Protein AF-W6K879-F1 (afdb_monomer)

Radius of gyration: 25.58 Å; Cα contacts (8 Å, |Δi|>4): 31; chains: 1; bounding box: 35×56×73 Å

Nearest PDB structures (foldseek):
  7qa8-assembly1_A  TM=7.127E-01  e=8.777E+00  Saccharomyces cerevisiae
  2oar-assembly1_A  TM=2.826E-01  e=5.445E+00  Mycobacterium tuberculosis H37Ra

Solvent-accessible surface area (backbone atoms only — not comparable to full-atom values): 4934 Å² total; per-residue (Å²): 109,69,69,58,53,50,50,49,53,48,52,52,50,52,52,53,51,51,67,72,26,56,53,72,39,75,45,76,51,101,72,76,72,70,44,75,41,39,40,46,57,56,54,51,49,55,50,49,54,52,52,51,52,51,51,52,50,53,51,52,51,53,54,54,54,53,56,52,54,58,57,72,69,50,72,82,74,82,81,85,81,83,129

Sequence (83 aa):
MATLVIYMVLVIGIVLFASQNLDMVSVHLIAGNPVEVPLIVVVGLSFFVGFVTAIFSVIIKTLRDRGKQNRYARPPGNQIRRM

Structure (mmCIF, N/CA/C/O backbone):
data_AF-W6K879-F1
#
_entry.id   AF-W6K879-F1
#
loop_
_atom_site.group_PDB
_atom_site.id
_atom_site.type_symbol
_atom_site.label_atom_id
_atom_site.label_alt_id
_atom_site.label_comp_id
_atom_site.label_asym_id
_atom_site.label_entity_id
_atom_site.label_seq_id
_atom_site.pdbx_PDB_ins_code
_atom_site.Cartn_x
_atom_site.Cartn_y
_atom_site.Cartn_z
_atom_site.occupancy
_atom_site.B_iso_or_equiv
_atom_site.auth_seq_id
_atom_site.auth_comp_id
_atom_site.auth_asym_id
_atom_site.auth_atom_id
_atom_site.pdbx_PDB_model_num
ATOM 1 N N . MET A 1 1 ? -19.982 -23.933 4.040 1.00 82.12 1 MET A N 1
ATOM 2 C CA . MET A 1 1 ? -19.976 -23.874 2.560 1.00 82.12 1 MET A CA 1
ATOM 3 C C . MET A 1 1 ? -20.027 -22.447 2.029 1.00 82.12 1 MET A C 1
ATOM 5 O O . MET A 1 1 ? -19.103 -22.075 1.323 1.00 82.12 1 MET A O 1
ATOM 9 N N . ALA A 1 2 ? -21.010 -21.620 2.408 1.00 88.56 2 ALA A N 1
ATOM 10 C CA . ALA A 1 2 ? -21.109 -20.226 1.943 1.00 88.56 2 ALA A CA 1
ATOM 11 C C . ALA A 1 2 ? -19.820 -19.403 2.147 1.00 88.56 2 ALA A C 1
ATOM 13 O O . ALA A 1 2 ? -19.361 -18.745 1.224 1.00 88.56 2 ALA A O 1
ATOM 14 N N . THR A 1 3 ? -19.173 -19.513 3.309 1.00 92.38 3 THR A N 1
ATOM 15 C CA . THR A 1 3 ? -17.905 -18.822 3.600 1.00 92.38 3 THR A CA 1
ATOM 16 C C . THR A 1 3 ? -16.774 -19.210 2.640 1.00 92.38 3 THR A C 1
ATOM 18 O O . THR A 1 3 ? -16.016 -18.352 2.206 1.00 92.38 3 THR A O 1
ATOM 21 N N . LEU A 1 4 ? -16.686 -20.491 2.262 1.00 93.25 4 LEU A N 1
ATOM 22 C CA . LEU A 1 4 ? -15.701 -20.987 1.293 1.00 93.25 4 LEU A CA 1
ATOM 23 C C . LEU A 1 4 ? -15.962 -20.419 -0.104 1.00 93.25 4 LEU A C 1
ATOM 25 O O . LEU A 1 4 ? -15.030 -19.984 -0.770 1.00 93.25 4 LEU A O 1
ATOM 29 N N . VAL A 1 5 ? -17.231 -20.371 -0.515 1.00 95.38 5 VAL A N 1
ATOM 30 C CA . VAL A 1 5 ? -17.629 -19.771 -1.796 1.00 95.38 5 VAL A CA 1
ATOM 31 C C . VAL A 1 5 ? -17.316 -18.274 -1.810 1.00 95.38 5 VAL A C 1
ATOM 33 O O . VAL A 1 5 ? -16.779 -17.783 -2.794 1.00 95.38 5 VAL A O 1
ATOM 36 N N . ILE A 1 6 ? -17.568 -17.559 -0.710 1.00 95.69 6 ILE A N 1
ATOM 37 C CA . ILE A 1 6 ? -17.237 -16.132 -0.584 1.00 95.69 6 ILE A CA 1
ATOM 38 C C . ILE A 1 6 ? -15.729 -15.912 -0.714 1.00 95.69 6 ILE A C 1
ATOM 40 O O . ILE A 1 6 ? -15.315 -15.059 -1.494 1.00 95.69 6 ILE A O 1
ATOM 44 N N . TYR A 1 7 ? -14.905 -16.691 -0.006 1.00 94.75 7 TYR A N 1
ATOM 45 C CA . TYR A 1 7 ? -13.451 -16.582 -0.138 1.00 94.75 7 TYR A CA 1
ATOM 46 C C . TYR A 1 7 ? -12.977 -16.904 -1.554 1.00 94.75 7 TYR A C 1
ATOM 48 O O . TYR A 1 7 ? -12.122 -16.197 -2.076 1.00 94.75 7 TYR A O 1
ATOM 56 N N . MET A 1 8 ? -13.560 -17.912 -2.204 1.00 95.62 8 MET A N 1
ATOM 57 C CA . MET A 1 8 ? -13.234 -18.257 -3.586 1.00 95.62 8 MET A CA 1
ATOM 58 C C . MET A 1 8 ? -13.562 -17.109 -4.548 1.00 95.62 8 MET A C 1
ATOM 60 O O . MET A 1 8 ? -12.716 -16.730 -5.353 1.00 95.62 8 MET A O 1
ATOM 64 N N . VAL A 1 9 ? -14.754 -16.515 -4.433 1.00 96.50 9 VAL A N 1
ATOM 65 C CA . VAL A 1 9 ? -15.161 -15.353 -5.241 1.00 96.50 9 VAL A CA 1
ATOM 66 C C . VAL A 1 9 ? -14.236 -14.162 -4.990 1.00 96.50 9 VAL A C 1
ATOM 68 O O . VAL A 1 9 ? -13.817 -13.509 -5.943 1.00 96.50 9 VAL A O 1
ATOM 71 N N . LEU A 1 10 ? -13.862 -13.910 -3.732 1.00 95.31 10 LEU A N 1
ATOM 72 C CA . LEU A 1 10 ? -12.917 -12.852 -3.371 1.00 95.31 10 LEU A CA 1
ATOM 73 C C . LEU A 1 10 ? -11.542 -13.071 -4.004 1.00 95.31 10 LEU A C 1
ATOM 75 O O . LEU A 1 10 ? -11.007 -12.156 -4.622 1.00 95.31 10 LEU A O 1
ATOM 79 N N . VAL A 1 11 ? -10.979 -14.274 -3.881 1.00 95.69 11 VAL A N 1
ATOM 80 C CA . VAL A 1 11 ? -9.660 -14.600 -4.442 1.00 95.69 11 VAL A CA 1
ATOM 81 C C . VAL A 1 11 ? -9.678 -14.490 -5.963 1.00 95.69 11 VAL A C 1
ATOM 83 O O . VAL A 1 11 ? -8.794 -13.851 -6.525 1.00 95.69 11 VAL A O 1
ATOM 86 N N . ILE A 1 12 ? -10.696 -15.043 -6.630 1.00 96.25 12 ILE A N 1
ATOM 87 C CA . ILE A 1 12 ? -10.852 -14.914 -8.085 1.00 96.25 12 ILE A CA 1
ATOM 88 C C . ILE A 1 12 ? -10.946 -13.437 -8.475 1.00 96.25 12 ILE A C 1
ATOM 90 O O . ILE A 1 12 ? -10.259 -13.008 -9.398 1.00 96.25 12 ILE A O 1
ATOM 94 N N . GLY A 1 13 ? -11.736 -12.645 -7.748 1.00 94.06 13 GLY A N 1
ATOM 95 C CA . GLY A 1 13 ? -11.850 -11.206 -7.974 1.00 94.06 13 GLY A CA 1
ATOM 96 C C . GLY A 1 13 ? -10.509 -10.482 -7.850 1.00 94.06 13 GLY A C 1
ATOM 97 O O . GLY A 1 13 ? -10.162 -9.694 -8.725 1.00 94.06 13 GLY A O 1
ATOM 98 N N . ILE A 1 14 ? -9.721 -10.792 -6.817 1.00 90.50 14 ILE A N 1
ATOM 99 C CA . ILE A 1 14 ? -8.382 -10.218 -6.613 1.00 90.50 14 ILE A CA 1
ATOM 100 C C . ILE A 1 14 ? -7.435 -10.616 -7.747 1.00 90.50 14 ILE A C 1
ATOM 102 O O . ILE A 1 14 ? -6.703 -9.768 -8.250 1.00 90.50 14 ILE A O 1
ATOM 106 N N . VAL A 1 15 ? -7.449 -11.881 -8.172 1.00 91.56 15 VAL A N 1
ATOM 107 C CA . VAL A 1 15 ? -6.592 -12.369 -9.263 1.00 91.56 15 VAL A CA 1
ATOM 108 C C . VAL A 1 15 ? -6.960 -11.702 -10.586 1.00 91.56 15 VAL A C 1
ATOM 110 O O . VAL A 1 15 ? -6.070 -11.240 -11.296 1.00 91.56 15 VAL A O 1
ATOM 113 N N . LEU A 1 16 ? -8.252 -11.595 -10.906 1.00 92.62 16 LEU A N 1
ATOM 114 C CA . LEU A 1 16 ? -8.717 -10.907 -12.112 1.00 92.62 16 LEU A CA 1
ATOM 115 C C . LEU A 1 16 ? -8.350 -9.425 -12.082 1.00 92.62 16 LEU A C 1
ATOM 117 O O . LEU A 1 16 ? -7.844 -8.898 -13.069 1.00 92.62 16 LEU A O 1
ATOM 121 N N . PHE A 1 17 ? -8.545 -8.771 -10.938 1.00 88.88 17 PHE A N 1
ATOM 122 C CA . PHE A 1 17 ? -8.141 -7.387 -10.741 1.00 88.88 17 PHE A CA 1
ATOM 123 C C . PHE A 1 17 ? -6.633 -7.214 -10.952 1.00 88.88 17 PHE A C 1
ATOM 125 O O . PHE A 1 17 ? -6.221 -6.375 -11.746 1.00 88.88 17 PHE A O 1
ATOM 132 N N . ALA A 1 18 ? 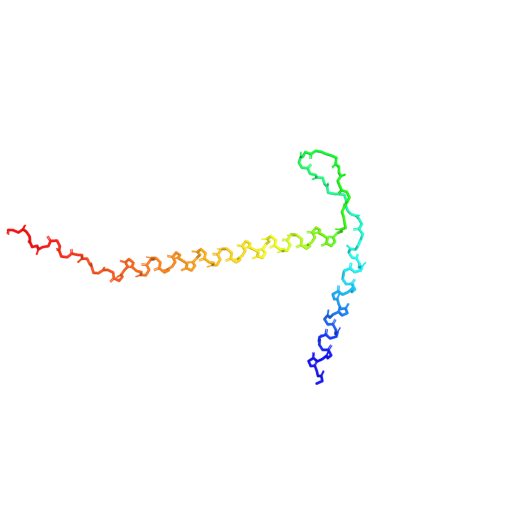-5.802 -8.038 -10.311 1.00 86.00 18 ALA A N 1
ATOM 133 C CA . ALA A 1 18 ? -4.354 -7.978 -10.473 1.00 86.00 18 ALA A CA 1
ATOM 134 C C . ALA A 1 18 ? -3.943 -8.203 -11.933 1.00 86.00 18 ALA A C 1
ATOM 136 O O . ALA A 1 18 ? -3.169 -7.416 -12.465 1.00 86.00 18 ALA A O 1
ATOM 137 N N . SER A 1 19 ? -4.514 -9.215 -12.595 1.00 89.44 19 SER A N 1
ATOM 138 C CA . SER A 1 19 ? -4.213 -9.551 -13.989 1.00 89.44 19 SER A CA 1
ATOM 139 C C . SER A 1 19 ? -4.566 -8.430 -14.967 1.00 89.44 19 SER A C 1
ATOM 141 O O . SER A 1 19 ? -3.857 -8.262 -15.952 1.00 89.44 19 SER A O 1
ATOM 143 N N . GLN A 1 20 ? -5.643 -7.680 -14.717 1.00 89.06 20 GLN A N 1
ATOM 144 C CA . GLN A 1 20 ? -6.047 -6.547 -15.560 1.00 89.06 20 GLN A CA 1
ATOM 145 C C . GLN A 1 20 ? -5.213 -5.284 -15.311 1.00 89.06 20 GLN A C 1
ATOM 147 O O . GLN A 1 20 ? -5.215 -4.382 -16.135 1.00 89.06 20 GLN A O 1
ATOM 152 N N . ASN A 1 21 ? -4.500 -5.201 -14.186 1.00 88.94 21 ASN A N 1
ATOM 153 C CA . ASN A 1 21 ? -3.708 -4.030 -13.798 1.00 88.94 21 ASN A CA 1
ATOM 154 C C . ASN A 1 21 ? -2.192 -4.276 -13.942 1.00 88.94 21 ASN A C 1
ATOM 156 O O . ASN A 1 21 ? -1.386 -3.593 -13.305 1.00 88.94 21 ASN A O 1
ATOM 160 N N . LEU A 1 22 ? -1.791 -5.255 -14.759 1.00 90.12 22 LEU A N 1
ATOM 161 C CA . LEU A 1 22 ? -0.385 -5.484 -15.119 1.00 90.12 22 LEU A CA 1
ATOM 162 C C . LEU A 1 22 ? 0.111 -4.552 -16.231 1.00 90.12 22 LEU A C 1
ATOM 164 O O . LEU A 1 22 ? 1.315 -4.518 -16.485 1.00 90.12 22 LEU A O 1
ATOM 168 N N . ASP A 1 23 ? -0.790 -3.794 -16.860 1.00 91.56 23 ASP A N 1
ATOM 169 C CA . ASP A 1 23 ? -0.434 -2.817 -17.883 1.00 91.56 23 ASP A CA 1
ATOM 170 C C . ASP A 1 23 ? 0.551 -1.779 -17.336 1.00 91.56 23 ASP A C 1
ATOM 172 O O . ASP A 1 23 ? 0.419 -1.272 -16.214 1.00 91.56 23 ASP A O 1
ATOM 176 N N . MET A 1 24 ? 1.566 -1.486 -18.147 1.00 91.62 24 MET A N 1
ATOM 177 C CA . MET A 1 24 ? 2.612 -0.532 -17.808 1.00 91.62 24 MET A CA 1
ATOM 178 C C . MET A 1 24 ? 2.084 0.892 -17.956 1.00 91.62 24 MET A C 1
ATOM 180 O O . MET A 1 24 ? 1.481 1.249 -18.968 1.00 91.62 24 MET A O 1
ATOM 184 N N . VAL A 1 25 ? 2.345 1.721 -16.950 1.00 89.94 25 VAL A N 1
ATOM 185 C CA . VAL A 1 25 ? 2.018 3.146 -16.950 1.00 89.94 25 VAL A CA 1
ATOM 186 C C . VAL A 1 25 ? 3.274 3.975 -16.727 1.00 89.94 25 VAL A C 1
ATOM 188 O O . VAL A 1 25 ? 4.116 3.650 -15.887 1.00 89.94 25 VAL A O 1
ATOM 191 N N . SER A 1 26 ? 3.402 5.068 -17.478 1.00 91.38 26 SER A N 1
ATOM 192 C CA . SER A 1 26 ? 4.538 5.983 -17.367 1.00 91.38 26 SER A CA 1
ATOM 193 C C . SER A 1 26 ? 4.318 6.977 -16.226 1.00 91.38 26 SER A C 1
ATOM 195 O O . SER A 1 26 ? 3.518 7.911 -16.325 1.00 91.38 26 SER A O 1
ATOM 197 N N . VAL A 1 27 ? 5.061 6.805 -15.138 1.00 89.12 27 VAL A N 1
ATOM 198 C CA . VAL A 1 27 ? 5.046 7.714 -13.991 1.00 89.12 27 VAL A CA 1
ATOM 199 C C . VAL A 1 27 ? 6.115 8.783 -14.184 1.00 89.12 27 VAL A C 1
ATOM 201 O O . VAL A 1 27 ? 7.307 8.493 -14.276 1.00 89.12 27 VAL A O 1
ATOM 204 N N . HIS A 1 28 ? 5.677 10.040 -14.227 1.00 90.44 28 HIS A N 1
ATOM 205 C CA . HIS A 1 28 ? 6.559 11.198 -14.316 1.00 90.44 28 HIS A CA 1
ATOM 206 C C . HIS A 1 28 ? 6.891 11.675 -12.904 1.00 90.44 28 HIS A C 1
ATOM 208 O O . HIS A 1 28 ? 6.033 12.190 -12.186 1.00 90.44 28 HIS A O 1
ATOM 214 N N . LEU A 1 29 ? 8.136 11.464 -12.490 1.00 84.94 29 LEU A N 1
ATOM 215 C CA . LEU A 1 29 ? 8.639 11.950 -11.211 1.00 84.94 29 LEU A CA 1
ATOM 216 C C . LEU A 1 29 ? 9.019 13.434 -11.330 1.00 84.94 29 LEU A C 1
ATOM 218 O O . LEU A 1 29 ? 9.320 13.922 -12.415 1.00 84.94 29 LEU A O 1
ATOM 222 N N . ILE A 1 30 ? 9.027 14.151 -10.200 1.00 85.88 30 ILE A N 1
ATOM 223 C CA . ILE A 1 30 ? 9.354 15.593 -10.140 1.00 85.88 30 ILE A CA 1
ATOM 224 C C . ILE A 1 30 ? 10.754 15.884 -10.715 1.00 85.88 30 ILE A C 1
ATOM 226 O O . ILE A 1 30 ? 10.993 16.964 -11.249 1.00 85.88 30 ILE A O 1
ATOM 230 N N . ALA A 1 31 ? 11.670 14.917 -10.636 1.00 83.69 31 ALA A N 1
ATOM 231 C CA . ALA A 1 31 ? 12.968 14.966 -11.292 1.00 83.69 31 ALA A CA 1
ATOM 232 C C . ALA A 1 31 ? 13.255 13.626 -11.986 1.00 83.69 31 ALA A C 1
ATOM 234 O O . ALA A 1 31 ? 13.080 12.569 -11.377 1.00 83.69 31 ALA A O 1
ATOM 235 N N . GLY A 1 32 ? 13.741 13.681 -13.230 1.00 82.06 32 GLY A N 1
ATOM 236 C CA . GLY A 1 32 ? 14.196 12.514 -13.992 1.00 82.06 32 GLY A CA 1
ATOM 237 C C . GLY A 1 32 ? 13.313 12.138 -15.184 1.00 82.06 32 GLY A C 1
ATOM 238 O O . GLY A 1 32 ? 12.383 12.854 -15.549 1.00 82.06 32 GLY A O 1
ATOM 239 N N . ASN A 1 33 ? 13.653 11.007 -15.807 1.00 86.38 33 ASN A N 1
ATOM 240 C CA . ASN A 1 33 ? 12.917 10.447 -16.940 1.00 86.38 33 ASN A CA 1
ATOM 241 C C . ASN A 1 33 ? 11.642 9.722 -16.471 1.00 86.38 33 ASN A C 1
ATOM 243 O O . ASN A 1 33 ? 11.606 9.242 -15.334 1.00 86.38 33 ASN A O 1
ATOM 247 N N . PRO A 1 34 ? 10.618 9.596 -17.334 1.00 89.56 34 PRO A N 1
ATOM 248 C CA . PRO A 1 34 ? 9.437 8.793 -17.036 1.00 89.56 34 PRO A CA 1
ATOM 249 C C . PRO A 1 34 ? 9.837 7.349 -16.726 1.00 89.56 34 PRO A C 1
ATOM 251 O O . PRO A 1 34 ? 10.620 6.747 -17.461 1.00 89.56 34 PRO A O 1
ATOM 254 N N . VAL A 1 35 ? 9.303 6.800 -15.637 1.00 91.25 35 VAL A N 1
ATOM 255 C CA . VAL A 1 35 ? 9.534 5.407 -15.242 1.00 91.25 35 VAL A CA 1
ATOM 256 C C . VAL A 1 35 ? 8.286 4.606 -15.566 1.00 91.25 35 VAL A C 1
ATOM 258 O O . VAL A 1 35 ? 7.192 4.955 -15.126 1.00 91.25 35 VAL A O 1
ATOM 261 N N . GLU A 1 36 ? 8.445 3.527 -16.323 1.00 93.19 36 GLU A N 1
ATOM 262 C CA . GLU A 1 36 ? 7.360 2.585 -16.573 1.00 93.19 36 GLU A CA 1
ATOM 263 C C . GLU A 1 36 ? 7.234 1.617 -15.403 1.00 93.19 36 GLU A C 1
ATOM 265 O O . GLU A 1 36 ? 8.189 0.936 -15.024 1.00 93.19 36 GLU A O 1
ATOM 270 N N . VAL A 1 37 ? 6.046 1.574 -14.813 1.00 92.31 37 VAL A N 1
ATOM 271 C CA . VAL A 1 37 ? 5.720 0.661 -13.719 1.00 92.31 37 VAL A CA 1
ATOM 272 C C . VAL A 1 37 ? 4.362 0.015 -13.972 1.00 92.31 37 VAL A C 1
ATOM 274 O O . VAL A 1 37 ? 3.493 0.653 -14.566 1.00 92.31 37 VAL A O 1
ATOM 277 N N . PRO A 1 38 ? 4.129 -1.219 -13.499 1.00 91.25 38 PRO A N 1
ATOM 278 C CA . PRO A 1 38 ? 2.808 -1.828 -13.584 1.00 91.25 38 PRO A CA 1
ATOM 279 C C . PRO A 1 38 ? 1.781 -1.011 -12.793 1.00 91.25 38 PRO A C 1
ATOM 281 O O . PRO A 1 38 ? 2.043 -0.622 -11.648 1.00 91.25 38 PRO A O 1
ATOM 284 N N . LEU A 1 39 ? 0.595 -0.791 -13.359 1.00 90.50 39 LEU A N 1
ATOM 285 C CA . LEU A 1 39 ? -0.480 -0.012 -12.731 1.00 90.50 39 LEU A CA 1
ATOM 286 C C . LEU A 1 39 ? -0.824 -0.518 -11.320 1.00 90.50 39 LEU A C 1
ATOM 288 O O . LEU A 1 39 ? -1.036 0.279 -10.404 1.00 90.50 39 LEU A O 1
ATOM 292 N N . ILE A 1 40 ? -0.794 -1.836 -11.109 1.00 89.25 40 ILE A N 1
ATOM 293 C CA . ILE A 1 40 ? -1.036 -2.460 -9.804 1.00 89.25 40 ILE A CA 1
ATOM 294 C C . ILE A 1 40 ? -0.068 -1.970 -8.717 1.00 89.25 40 ILE A C 1
ATOM 296 O O . ILE A 1 40 ? -0.464 -1.841 -7.559 1.00 89.25 40 ILE A O 1
ATOM 300 N N . VAL A 1 41 ? 1.180 -1.647 -9.075 1.00 89.94 41 VAL A N 1
ATOM 301 C CA . VAL A 1 41 ? 2.181 -1.128 -8.132 1.00 89.94 41 VAL A CA 1
ATOM 302 C C . VAL A 1 41 ? 1.798 0.277 -7.684 1.00 89.94 41 VAL A C 1
ATOM 304 O O . VAL A 1 41 ? 1.843 0.573 -6.491 1.00 89.94 41 VAL A O 1
ATOM 307 N N . VAL A 1 42 ? 1.363 1.125 -8.619 1.00 91.00 42 VAL A N 1
ATOM 308 C CA . VAL A 1 42 ? 0.916 2.494 -8.326 1.00 91.00 42 VAL A CA 1
ATOM 309 C C . VAL A 1 42 ? -0.308 2.464 -7.415 1.00 91.00 42 VAL A C 1
ATOM 311 O O . VAL A 1 42 ? -0.299 3.073 -6.347 1.00 91.00 42 VAL A O 1
ATOM 314 N N . VAL A 1 43 ? -1.330 1.692 -7.793 1.00 90.12 43 VAL A N 1
ATOM 315 C CA . VAL A 1 43 ? -2.570 1.550 -7.016 1.00 90.12 43 VAL A CA 1
ATOM 316 C C . VAL A 1 43 ? -2.284 0.987 -5.622 1.00 90.12 43 VAL A C 1
ATOM 318 O O . VAL A 1 43 ? -2.763 1.530 -4.624 1.00 90.12 43 VAL A O 1
ATOM 321 N N . GLY A 1 44 ? -1.473 -0.070 -5.538 1.00 90.62 44 GLY A N 1
ATOM 322 C CA . GLY A 1 44 ? -1.104 -0.706 -4.277 1.00 90.62 44 GLY A CA 1
ATOM 323 C C . GLY A 1 44 ? -0.360 0.241 -3.335 1.00 90.62 44 GLY A C 1
ATOM 324 O O . GLY A 1 44 ? -0.713 0.338 -2.158 1.00 90.62 44 GLY A O 1
ATOM 325 N N . LEU A 1 45 ? 0.619 0.992 -3.849 1.00 93.31 45 LEU A N 1
ATOM 326 C CA . LEU A 1 45 ? 1.356 1.984 -3.064 1.00 93.31 45 LEU A CA 1
ATOM 327 C C . LEU A 1 45 ? 0.450 3.124 -2.593 1.00 93.31 45 LEU A C 1
ATOM 329 O O . LEU A 1 45 ? 0.489 3.475 -1.415 1.00 93.31 45 LEU A O 1
ATOM 333 N N . SER A 1 46 ? -0.397 3.676 -3.467 1.00 93.69 46 SER A N 1
ATOM 334 C CA . SER A 1 46 ? -1.334 4.743 -3.092 1.00 93.69 46 SER A CA 1
ATOM 335 C C . SER A 1 46 ? -2.303 4.298 -1.996 1.00 93.69 46 SER A C 1
ATOM 337 O O . SER A 1 46 ? -2.514 5.028 -1.024 1.00 93.69 46 SER A O 1
ATOM 339 N N . PHE A 1 47 ? -2.849 3.084 -2.110 1.00 94.38 47 PHE A N 1
ATOM 340 C CA . PHE A 1 47 ? -3.713 2.508 -1.084 1.00 94.38 47 PHE A CA 1
ATOM 341 C C . PHE A 1 47 ? -2.971 2.336 0.244 1.00 94.38 47 PHE A C 1
ATOM 343 O O . PHE A 1 47 ? -3.469 2.757 1.289 1.00 94.38 47 PHE A O 1
ATOM 350 N N . PHE A 1 48 ? -1.767 1.758 0.209 1.00 96.00 48 PHE A N 1
ATOM 351 C CA . PHE A 1 48 ? -0.977 1.512 1.411 1.00 96.00 48 PHE A CA 1
ATOM 352 C C . PHE A 1 48 ? -0.610 2.812 2.131 1.00 96.00 48 PHE A C 1
ATOM 354 O O . PHE A 1 48 ? -0.787 2.911 3.344 1.00 96.00 48 PHE A O 1
ATOM 361 N N . VAL A 1 49 ? -0.172 3.836 1.391 1.00 97.12 49 VAL A N 1
ATOM 362 C CA . VAL A 1 49 ? 0.122 5.161 1.954 1.00 97.12 49 VAL A CA 1
ATOM 363 C C . VAL A 1 49 ? -1.121 5.739 2.630 1.00 97.12 49 VAL A C 1
ATOM 365 O O . VAL A 1 49 ? -1.048 6.121 3.797 1.00 97.12 49 VAL A O 1
ATOM 368 N N . GLY A 1 50 ? -2.275 5.732 1.956 1.00 96.56 50 GLY A N 1
ATOM 369 C CA . GLY A 1 50 ? -3.530 6.219 2.535 1.00 96.56 50 GLY A CA 1
ATOM 370 C C . GLY A 1 50 ? -3.945 5.455 3.797 1.00 96.56 50 GLY A C 1
ATOM 371 O O . GLY A 1 50 ? -4.326 6.065 4.798 1.00 96.56 50 GLY A O 1
ATOM 372 N N . PHE A 1 51 ? -3.816 4.127 3.785 1.00 96.25 51 PHE A N 1
ATOM 373 C CA . PHE A 1 51 ? -4.119 3.266 4.927 1.00 96.25 51 PHE A CA 1
ATOM 374 C C . PHE A 1 51 ? -3.218 3.566 6.130 1.00 96.25 51 PHE A C 1
ATOM 376 O O . PHE A 1 51 ? -3.706 3.757 7.246 1.00 96.25 51 PHE A O 1
ATOM 383 N N . VAL A 1 52 ? -1.908 3.682 5.900 1.00 97.69 52 VAL A N 1
ATOM 384 C CA . VAL A 1 52 ? -0.934 4.053 6.932 1.00 97.69 52 VAL A CA 1
ATOM 385 C C . VAL A 1 52 ? -1.268 5.433 7.501 1.00 97.69 52 VAL A C 1
ATOM 387 O O . VAL A 1 52 ? -1.372 5.581 8.719 1.00 97.69 52 VAL A O 1
ATOM 390 N N . THR A 1 53 ? -1.522 6.434 6.653 1.00 97.50 53 THR A N 1
ATOM 391 C CA . THR A 1 53 ? -1.922 7.779 7.095 1.00 97.50 53 THR A CA 1
ATOM 392 C C . THR A 1 53 ? -3.193 7.752 7.948 1.00 97.50 53 THR A C 1
ATOM 394 O O . THR A 1 53 ? -3.251 8.422 8.983 1.00 97.50 53 THR A O 1
ATOM 397 N N . ALA A 1 54 ? -4.195 6.956 7.569 1.00 97.00 54 ALA A N 1
ATOM 398 C CA . ALA A 1 54 ? -5.428 6.805 8.336 1.00 97.00 54 ALA A CA 1
ATOM 399 C C . ALA A 1 54 ? -5.171 6.197 9.725 1.00 97.00 54 ALA A C 1
ATOM 401 O O . ALA A 1 54 ? -5.650 6.737 10.725 1.00 97.00 54 ALA A O 1
ATOM 402 N N . ILE A 1 55 ? -4.366 5.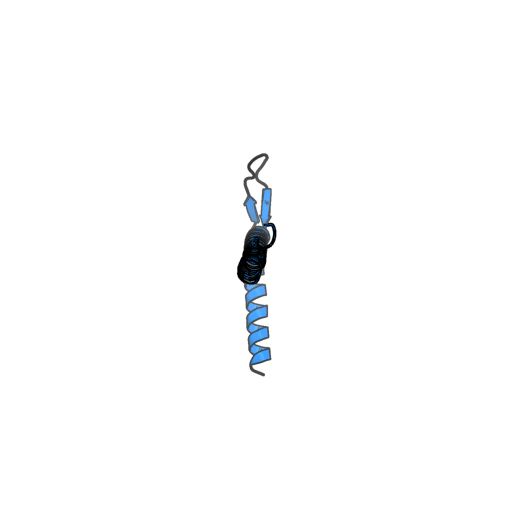132 9.809 1.00 96.94 55 ILE A N 1
ATOM 403 C CA . ILE A 1 55 ? -3.967 4.521 11.086 1.00 96.94 55 ILE A CA 1
ATOM 404 C C . ILE A 1 55 ? -3.273 5.548 11.979 1.00 96.94 55 ILE A C 1
ATOM 406 O O . ILE A 1 55 ? -3.673 5.735 13.130 1.00 96.94 55 ILE A O 1
ATOM 410 N N . PHE A 1 56 ? -2.265 6.250 11.455 1.00 97.31 56 PHE A N 1
ATOM 411 C CA . PHE A 1 56 ? -1.540 7.261 12.221 1.00 97.31 56 PHE A CA 1
ATOM 412 C C . PHE A 1 56 ? -2.468 8.369 12.724 1.00 97.31 56 PHE A C 1
ATOM 414 O O . PHE A 1 56 ? -2.386 8.755 13.891 1.00 97.31 56 PHE A O 1
ATOM 421 N N . SER A 1 57 ? -3.398 8.835 11.887 1.00 96.81 57 SER A N 1
ATOM 422 C CA . SER A 1 57 ? -4.394 9.842 12.267 1.00 96.81 57 SER A CA 1
ATOM 423 C C . SER A 1 57 ? -5.256 9.383 13.450 1.00 96.81 57 SER A C 1
ATOM 425 O O . SER A 1 57 ? -5.427 10.118 14.428 1.00 96.81 57 SER A O 1
ATOM 427 N N . VAL A 1 58 ? -5.737 8.136 13.424 1.00 96.00 58 VAL A N 1
ATOM 428 C CA . VAL A 1 58 ? -6.539 7.557 14.514 1.00 96.00 58 VAL A CA 1
ATOM 429 C C . VAL A 1 58 ? -5.721 7.399 15.795 1.00 96.00 58 VAL A C 1
ATOM 431 O O . VAL A 1 58 ? -6.209 7.737 16.879 1.00 96.00 58 VAL A O 1
ATOM 434 N N . ILE A 1 59 ? -4.472 6.936 15.693 1.00 95.94 59 ILE A N 1
ATOM 435 C CA . ILE A 1 59 ? -3.573 6.796 16.846 1.00 95.94 59 ILE A CA 1
ATOM 436 C C . ILE A 1 59 ? -3.339 8.162 17.498 1.00 95.94 59 ILE A C 1
ATOM 438 O O . ILE A 1 59 ? -3.552 8.315 18.702 1.00 95.94 59 ILE A O 1
ATOM 442 N N . ILE A 1 60 ? -2.969 9.177 16.712 1.00 95.31 60 ILE A N 1
ATOM 443 C CA . ILE A 1 60 ? -2.708 10.535 17.209 1.00 95.31 60 ILE A CA 1
ATOM 444 C C . ILE A 1 60 ? -3.958 11.119 17.872 1.00 95.31 60 ILE A C 1
ATOM 446 O O . ILE A 1 60 ? -3.867 11.689 18.963 1.00 95.31 60 ILE A O 1
ATOM 450 N N . LYS A 1 61 ? -5.134 10.949 17.254 1.00 93.88 61 LYS A N 1
ATOM 451 C CA . LYS A 1 61 ? -6.411 11.392 17.827 1.00 93.88 61 LYS A CA 1
ATOM 452 C C . LYS A 1 61 ? -6.662 10.740 19.187 1.00 93.88 61 LYS A C 1
ATOM 454 O O . LYS A 1 61 ? -6.936 11.438 20.160 1.00 93.88 61 LYS A O 1
ATOM 459 N N . THR A 1 62 ? -6.468 9.427 19.278 1.00 93.25 62 THR A N 1
ATOM 460 C CA . THR A 1 62 ? -6.675 8.660 20.514 1.00 93.25 62 THR A CA 1
ATOM 461 C C . THR A 1 62 ? -5.726 9.105 21.632 1.00 93.25 62 THR A C 1
ATOM 463 O O . THR A 1 62 ? -6.151 9.290 22.773 1.00 93.25 62 THR A O 1
ATOM 466 N N . LEU A 1 63 ? -4.444 9.327 21.322 1.00 92.00 63 LEU A N 1
ATOM 467 C CA . LEU A 1 63 ? -3.459 9.821 22.291 1.00 92.00 63 LEU A CA 1
ATOM 468 C C . LEU A 1 63 ? -3.791 11.241 22.770 1.00 92.00 63 LEU A C 1
ATOM 470 O O . LEU A 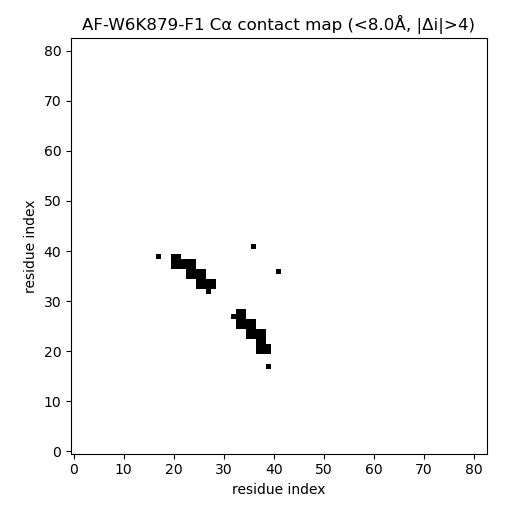1 63 ? -3.714 11.532 23.967 1.00 92.00 63 LEU A O 1
ATOM 474 N N . ARG A 1 64 ? -4.208 12.119 21.851 1.00 89.69 64 ARG A N 1
ATOM 475 C CA . ARG A 1 64 ? -4.606 13.494 22.173 1.00 89.69 64 ARG A CA 1
ATOM 476 C C . ARG A 1 64 ? -5.827 13.533 23.088 1.00 89.69 64 ARG A C 1
ATOM 478 O O . ARG A 1 64 ? -5.838 14.304 24.049 1.00 89.69 64 ARG A O 1
ATOM 485 N N . ASP A 1 65 ? -6.829 12.707 22.813 1.00 86.31 65 ASP A N 1
ATOM 486 C CA . ASP A 1 65 ? -8.066 12.676 23.593 1.00 86.31 65 ASP A CA 1
ATOM 487 C C . ASP A 1 65 ? -7.822 12.123 25.012 1.00 86.31 65 ASP A C 1
ATOM 489 O O . ASP A 1 65 ? -8.310 12.703 25.986 1.00 86.31 65 ASP A O 1
ATOM 493 N N . ARG A 1 66 ? -6.938 11.124 25.172 1.00 76.81 66 ARG A N 1
ATOM 494 C CA . ARG A 1 66 ? -6.486 10.652 26.499 1.00 76.81 66 ARG A CA 1
ATOM 495 C C . ARG A 1 66 ? -5.733 11.724 27.294 1.00 76.81 66 ARG A C 1
ATOM 497 O O . ARG A 1 66 ? -5.945 11.869 28.499 1.00 76.81 66 ARG A O 1
ATOM 504 N N . GLY A 1 67 ? -4.877 12.510 26.638 1.00 76.12 67 GLY A N 1
ATOM 505 C CA . GLY A 1 67 ? -4.140 13.603 27.283 1.00 76.12 67 GLY A CA 1
ATOM 506 C C . GLY A 1 67 ? -5.048 14.715 27.821 1.00 76.12 67 GLY A C 1
A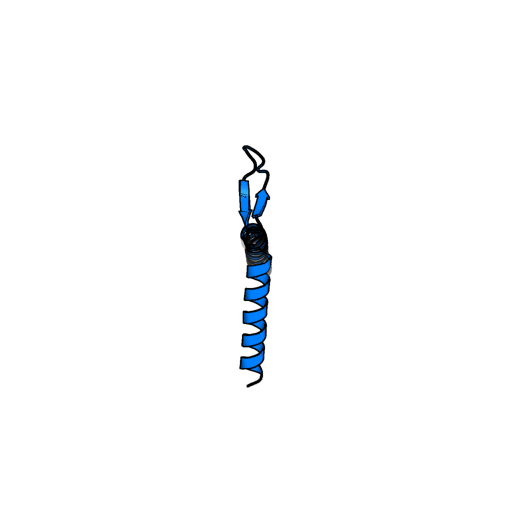TOM 507 O O . GLY A 1 67 ? -4.780 15.277 28.885 1.00 76.12 67 GLY A O 1
ATOM 508 N N . LYS A 1 68 ? -6.155 15.007 27.125 1.00 68.06 68 LYS A N 1
ATOM 509 C CA . LYS A 1 68 ? -7.166 15.964 27.598 1.00 68.06 68 LYS A CA 1
ATOM 510 C C . LYS A 1 68 ? -7.902 15.438 28.827 1.00 68.06 68 LYS A C 1
ATOM 512 O O . LYS A 1 68 ? -8.036 16.171 29.801 1.00 68.06 68 LYS A O 1
ATOM 517 N N . GLN A 1 69 ? -8.304 14.171 28.821 1.00 67.31 69 GLN A N 1
ATOM 518 C CA . GLN A 1 69 ? -9.032 13.553 29.933 1.00 67.31 69 GLN A CA 1
ATOM 519 C C . GLN A 1 69 ? -8.205 13.534 31.234 1.00 67.31 69 GLN A C 1
ATOM 521 O O . GLN A 1 69 ? -8.712 13.894 32.294 1.00 67.31 69 GLN A O 1
ATOM 526 N N . ASN A 1 70 ? -6.897 13.263 31.142 1.00 61.66 70 ASN A N 1
ATOM 527 C CA . ASN A 1 70 ? -5.975 13.345 32.285 1.00 61.66 70 ASN A CA 1
ATOM 528 C C . ASN A 1 70 ? -5.760 14.771 32.825 1.00 61.66 70 ASN A C 1
ATOM 530 O O . ASN A 1 70 ? -5.442 14.931 34.003 1.00 61.66 70 ASN A O 1
ATOM 534 N N . ARG A 1 71 ? -5.922 15.820 32.003 1.00 59.31 71 ARG A N 1
A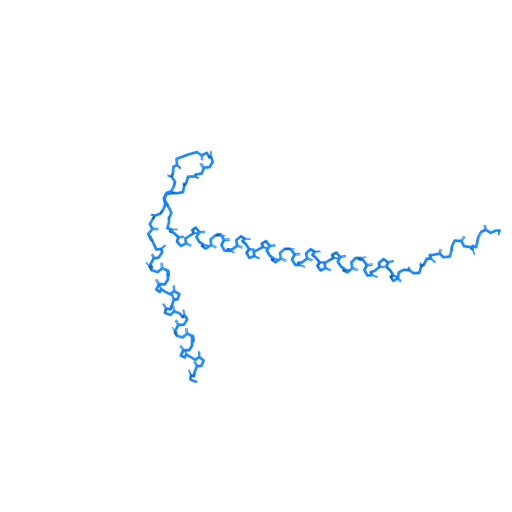TOM 535 C CA . ARG A 1 71 ? -5.844 17.216 32.475 1.00 59.31 71 ARG A CA 1
ATOM 536 C C . ARG A 1 71 ? -7.072 17.636 33.280 1.00 59.31 71 ARG A C 1
ATOM 538 O O . ARG A 1 71 ? -6.908 18.401 34.221 1.00 59.31 71 ARG A O 1
ATOM 545 N N . TYR A 1 72 ? -8.257 17.131 32.943 1.00 61.47 72 TYR A N 1
ATOM 546 C CA . TYR A 1 72 ? -9.486 17.410 33.698 1.00 61.47 72 TYR A CA 1
ATOM 547 C C . 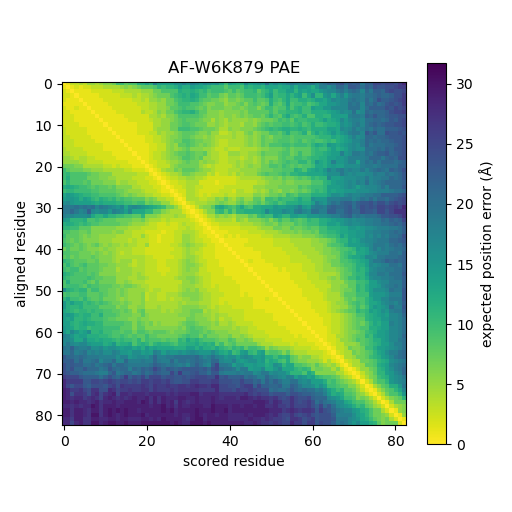TYR A 1 72 ? -9.631 16.540 34.957 1.00 61.47 72 TYR A C 1
ATOM 549 O O . TYR A 1 72 ? -10.348 16.920 35.874 1.00 61.47 72 TYR A O 1
ATOM 557 N N . ALA A 1 73 ? -8.926 15.406 35.034 1.00 61.75 73 ALA A N 1
ATOM 558 C CA . ALA A 1 73 ? -8.891 14.546 36.219 1.00 61.75 73 ALA A CA 1
ATOM 559 C C . ALA A 1 73 ? -7.899 15.009 37.308 1.00 61.75 73 ALA A C 1
ATOM 561 O O . ALA A 1 73 ? -7.903 14.456 38.406 1.00 61.75 73 ALA A O 1
ATOM 562 N N . ARG A 1 74 ? -7.042 16.007 37.039 1.00 60.47 74 ARG A N 1
AT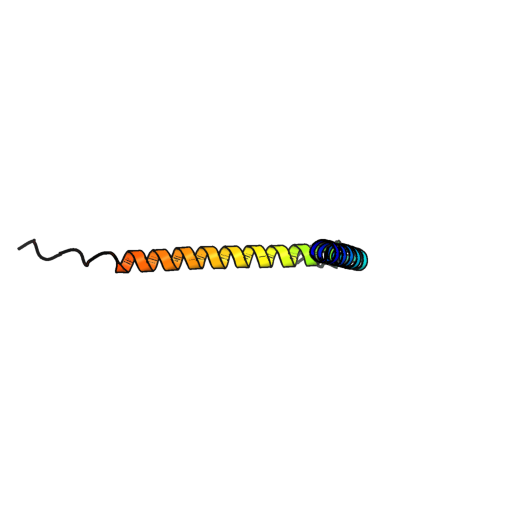OM 563 C CA . ARG A 1 74 ? -6.236 16.643 38.092 1.00 60.47 74 ARG A CA 1
ATOM 564 C C . ARG A 1 74 ? -7.106 17.670 38.822 1.00 60.47 74 ARG A C 1
ATOM 566 O O . ARG A 1 74 ? -7.503 18.647 38.186 1.00 60.47 74 ARG A O 1
ATOM 573 N N . PRO A 1 75 ? -7.374 17.505 40.131 1.00 63.50 75 PRO A N 1
ATOM 574 C CA . PRO A 1 75 ? -7.996 18.567 40.907 1.00 63.50 75 PRO A CA 1
ATOM 575 C C . PRO A 1 75 ? -7.101 19.813 40.824 1.00 63.50 75 PRO A C 1
ATOM 577 O O . PRO A 1 75 ? -5.872 19.659 40.794 1.00 63.50 75 PRO A O 1
ATOM 580 N N . PRO A 1 76 ? -7.663 21.035 40.787 1.00 64.88 76 PRO A N 1
ATOM 581 C CA . PR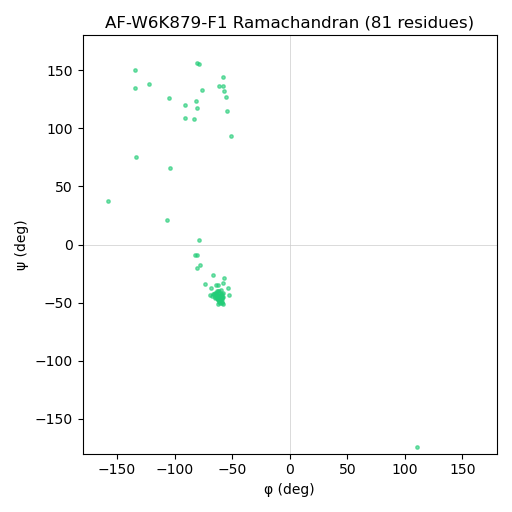O A 1 76 ? -6.864 22.240 40.946 1.00 64.88 76 PRO A CA 1
ATOM 582 C C . PRO A 1 76 ? -6.085 22.099 42.254 1.00 64.88 76 PRO A C 1
ATOM 584 O O . PRO A 1 76 ? -6.667 21.961 43.328 1.00 64.88 76 PRO A O 1
ATOM 587 N N . GLY A 1 77 ? -4.758 22.019 42.142 1.00 65.94 77 GLY 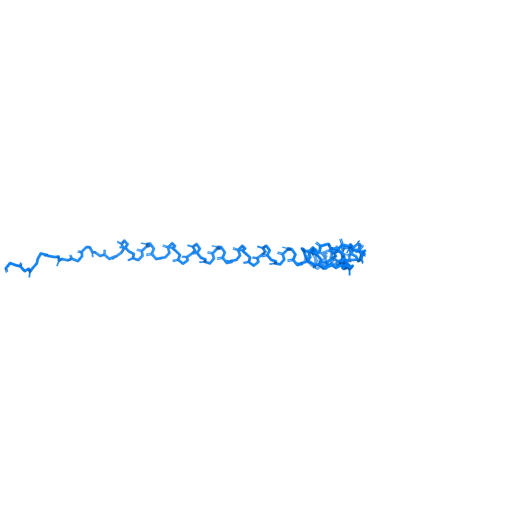A N 1
ATOM 588 C CA . GLY A 1 77 ? -3.889 21.865 43.297 1.00 65.94 77 GLY A CA 1
ATOM 589 C C . GLY A 1 77 ? -4.178 22.992 44.279 1.00 65.94 77 GLY A C 1
ATOM 590 O O . GLY A 1 77 ? -4.171 24.157 43.884 1.00 65.94 77 GLY A O 1
ATOM 591 N N . ASN A 1 78 ? -4.458 22.630 45.532 1.00 64.62 78 ASN A N 1
ATOM 592 C CA . ASN A 1 78 ? -4.635 23.552 46.648 1.00 64.62 78 ASN A CA 1
ATOM 593 C C . ASN A 1 78 ? -3.441 24.519 46.722 1.00 64.62 78 ASN A C 1
ATOM 595 O O . ASN A 1 78 ? -2.432 24.229 47.361 1.00 64.62 78 ASN A O 1
ATOM 599 N N . GLN A 1 79 ? -3.570 25.687 46.092 1.00 61.72 79 GLN A N 1
ATOM 600 C CA . GLN A 1 79 ? -2.667 26.827 46.269 1.00 61.72 79 GLN A CA 1
ATOM 601 C C . GLN A 1 79 ? -2.973 27.605 47.562 1.00 61.72 79 GLN A C 1
ATOM 603 O O . GLN A 1 79 ? -2.319 28.598 47.859 1.00 61.72 79 GLN A O 1
ATOM 608 N N . ILE A 1 80 ? -3.921 27.137 48.380 1.00 59.78 80 ILE A N 1
ATOM 609 C CA . ILE A 1 80 ? -4.370 27.803 49.607 1.00 59.78 80 ILE A CA 1
ATOM 610 C C . ILE A 1 80 ? -3.789 27.082 50.831 1.00 59.78 80 ILE A C 1
ATOM 612 O O . ILE A 1 80 ? -4.506 26.432 51.586 1.00 59.78 80 ILE A O 1
ATOM 616 N N . ARG A 1 81 ? -2.464 27.113 51.012 1.00 58.84 81 ARG A N 1
ATOM 617 C CA . ARG A 1 81 ? -1.857 26.758 52.314 1.00 58.84 81 ARG A CA 1
ATOM 618 C C . ARG A 1 81 ? -0.459 27.341 52.532 1.00 58.84 81 ARG A C 1
ATOM 620 O O . ARG A 1 81 ? 0.417 26.685 53.086 1.00 58.84 81 ARG A O 1
ATOM 627 N N . ARG A 1 82 ? -0.246 28.570 52.067 1.00 58.81 82 ARG A N 1
ATOM 628 C CA . ARG A 1 82 ? 0.870 29.418 52.499 1.00 58.81 82 ARG A CA 1
ATOM 629 C C . ARG A 1 82 ? 0.319 30.811 52.801 1.00 58.81 82 ARG A C 1
ATOM 631 O O . ARG A 1 82 ? 0.414 31.708 51.973 1.00 58.81 82 ARG A O 1
ATOM 638 N N . MET A 1 83 ? -0.353 30.910 53.944 1.00 56.59 83 MET A N 1
ATOM 639 C CA . MET A 1 83 ? -0.421 32.132 54.746 1.00 56.59 83 MET A CA 1
ATOM 640 C C . MET A 1 83 ? 0.475 31.902 55.953 1.00 56.59 83 MET A C 1
ATOM 642 O O . MET A 1 83 ? 0.466 30.745 56.440 1.00 56.59 83 MET A O 1
#

Mean predicted aligned error: 10.79 Å

Foldseek 3Di:
DVVVVVVVVVVVVVVVVQVVQQDWDFDDDPDDGTDTDGRCVVVVVVVVVVVVVVVVVVVVVVVVVVVVVVVVPDDPPPPPDDD

Secondary structure (DSSP, 8-state):
-HHHHHHHHHHHHHHHHHHHT-SEEEE--SSSS-EEEEHHHHHHHHHHHHHHHHHHHHHHHHHHHHHHHHHHSS---------

pLDDT: mean 85.89, std 12.4, range [56.59, 97.69]